Protein AF-A0AAV5Y7C2-F1 (afdb_monomer_lite)

Structure (mmCIF, N/CA/C/O backbone):
data_AF-A0AAV5Y7C2-F1
#
_entry.id   AF-A0AAV5Y7C2-F1
#
loop_
_atom_site.group_PDB
_atom_site.id
_atom_site.type_symbol
_atom_site.label_atom_id
_atom_site.label_alt_id
_atom_site.label_comp_id
_atom_site.label_asym_id
_atom_site.label_entity_id
_atom_site.label_seq_id
_atom_site.pdbx_PDB_ins_code
_atom_site.Cartn_x
_atom_site.Cartn_y
_atom_site.Cartn_z
_atom_site.occupancy
_atom_site.B_iso_or_equiv
_atom_site.auth_seq_id
_atom_site.auth_comp_id
_atom_site.auth_asym_id
_atom_site.auth_atom_id
_atom_site.pdbx_PDB_model_num
ATOM 1 N N . MET A 1 1 ? -12.668 -6.626 6.260 1.00 93.56 1 MET A N 1
ATOM 2 C CA . MET A 1 1 ? -12.833 -6.150 4.875 1.00 93.56 1 MET A CA 1
ATOM 3 C C . MET A 1 1 ? -11.462 -6.013 4.236 1.00 93.56 1 MET A C 1
ATOM 5 O O . MET A 1 1 ? -10.579 -5.463 4.888 1.00 93.56 1 MET A O 1
ATOM 9 N N . ASN A 1 2 ? -11.270 -6.495 3.011 1.00 98.00 2 ASN A N 1
ATOM 10 C CA . ASN A 1 2 ? -9.993 -6.406 2.296 1.00 98.00 2 ASN A CA 1
ATOM 11 C C . ASN A 1 2 ? -10.078 -5.337 1.197 1.00 98.00 2 ASN A C 1
ATOM 13 O O . ASN A 1 2 ? -10.873 -5.461 0.266 1.00 98.00 2 ASN A O 1
ATOM 17 N N . VAL A 1 3 ? -9.249 -4.296 1.290 1.00 98.38 3 VAL A N 1
ATOM 18 C CA . VAL A 1 3 ? -9.210 -3.181 0.332 1.00 98.38 3 VAL A CA 1
ATOM 19 C C . VAL A 1 3 ? -7.888 -3.194 -0.424 1.00 98.38 3 VAL A C 1
ATOM 21 O O . VAL A 1 3 ? -6.819 -3.155 0.183 1.00 98.38 3 VAL A O 1
ATOM 24 N N . ALA A 1 4 ? -7.950 -3.223 -1.752 1.00 98.38 4 ALA A N 1
ATOM 25 C CA . ALA A 1 4 ? -6.792 -2.995 -2.608 1.00 98.38 4 ALA A CA 1
ATOM 26 C C . ALA A 1 4 ? -6.775 -1.540 -3.087 1.00 98.38 4 ALA A C 1
ATOM 28 O O . ALA A 1 4 ? -7.752 -1.047 -3.643 1.00 98.38 4 ALA A O 1
ATOM 29 N N . VAL A 1 5 ? -5.649 -0.858 -2.913 1.00 98.31 5 VAL A N 1
ATOM 30 C CA . VAL A 1 5 ? -5.400 0.480 -3.445 1.00 98.31 5 VAL A CA 1
ATOM 31 C C . VAL A 1 5 ? -4.340 0.367 -4.526 1.00 98.31 5 VAL A C 1
ATOM 33 O O . VAL A 1 5 ? -3.191 0.007 -4.259 1.00 98.31 5 VAL A O 1
ATOM 36 N N . ARG A 1 6 ? -4.711 0.691 -5.761 1.00 97.94 6 ARG A N 1
ATOM 37 C CA . ARG A 1 6 ? -3.734 0.917 -6.820 1.00 97.94 6 ARG A CA 1
ATOM 38 C C . ARG A 1 6 ? -3.184 2.326 -6.641 1.00 97.94 6 ARG A C 1
ATOM 40 O O . ARG A 1 6 ? -3.934 3.287 -6.755 1.00 97.94 6 ARG A O 1
ATOM 47 N N . LEU A 1 7 ? -1.893 2.433 -6.348 1.00 98.31 7 LEU A N 1
ATOM 48 C CA . LEU A 1 7 ? -1.202 3.702 -6.164 1.00 98.31 7 LEU A CA 1
ATOM 49 C C . LEU A 1 7 ? -0.902 4.368 -7.516 1.00 98.31 7 LEU A C 1
ATOM 51 O O . LEU A 1 7 ? -0.695 3.665 -8.515 1.00 98.31 7 LEU A O 1
ATOM 55 N N . PRO A 1 8 ? -0.776 5.704 -7.540 1.00 97.94 8 PRO A N 1
ATOM 56 C CA . PRO A 1 8 ? -0.334 6.433 -8.720 1.00 97.94 8 PRO A CA 1
ATOM 57 C C . PRO A 1 8 ? 1.042 5.984 -9.237 1.00 97.94 8 PRO A C 1
ATOM 59 O O . PRO A 1 8 ? 1.851 5.378 -8.534 1.00 97.94 8 PRO A O 1
ATOM 62 N N . ASN A 1 9 ? 1.343 6.311 -10.496 1.00 96.38 9 ASN A N 1
ATOM 63 C CA . ASN A 1 9 ? 2.611 5.904 -11.117 1.00 96.38 9 ASN A CA 1
ATOM 64 C C . ASN A 1 9 ? 3.815 6.747 -10.680 1.00 96.38 9 ASN A C 1
ATOM 66 O O . ASN A 1 9 ? 4.953 6.275 -10.750 1.00 96.38 9 ASN A O 1
ATOM 70 N N . TRP A 1 10 ? 3.584 7.996 -10.284 1.00 97.38 10 TRP A N 1
ATOM 71 C CA . TRP A 1 10 ? 4.639 8.948 -9.959 1.00 97.38 10 TRP A CA 1
ATOM 72 C C . TRP A 1 10 ? 4.862 9.030 -8.451 1.00 97.38 10 TRP A C 1
ATOM 74 O O . TRP A 1 10 ? 3.935 8.860 -7.657 1.00 97.38 10 TRP A O 1
ATOM 84 N N . LEU A 1 11 ? 6.105 9.324 -8.062 1.00 97.19 11 LEU A N 1
ATOM 85 C CA . LEU A 1 11 ? 6.490 9.477 -6.659 1.00 97.19 11 LEU A CA 1
ATOM 86 C C . LEU A 1 11 ? 5.646 10.560 -5.970 1.00 97.19 11 LEU A C 1
ATOM 88 O O . LEU A 1 11 ? 5.079 10.309 -4.913 1.00 97.19 11 LEU A O 1
ATOM 92 N N . GLY A 1 12 ? 5.539 11.741 -6.591 1.00 98.00 12 GLY A N 1
ATOM 93 C CA . GLY A 1 12 ? 4.783 12.870 -6.042 1.00 98.00 12 GLY A CA 1
ATOM 94 C C . GLY A 1 12 ? 3.318 12.520 -5.802 1.00 98.00 12 GLY A C 1
ATOM 95 O O . GLY A 1 12 ? 2.817 12.704 -4.699 1.00 98.00 12 GLY A O 1
ATOM 96 N N . ASP A 1 13 ? 2.663 11.913 -6.788 1.00 98.12 13 ASP A N 1
ATOM 97 C CA . ASP A 1 13 ? 1.262 11.502 -6.676 1.00 98.12 13 ASP A CA 1
ATOM 98 C C . ASP A 1 13 ? 1.063 10.421 -5.595 1.00 98.12 13 ASP A C 1
ATOM 100 O O . ASP A 1 13 ? 0.078 10.446 -4.860 1.00 98.12 13 ASP A O 1
ATOM 104 N N . THR A 1 14 ? 2.022 9.499 -5.439 1.00 97.88 14 THR A N 1
ATOM 105 C CA . THR A 1 14 ? 2.000 8.494 -4.358 1.00 97.88 14 THR A CA 1
ATOM 106 C C . THR A 1 14 ? 2.089 9.154 -2.981 1.00 97.88 14 THR A C 1
ATOM 108 O O . THR A 1 14 ? 1.370 8.759 -2.065 1.00 97.88 14 THR A O 1
ATOM 111 N N . VAL A 1 15 ? 2.918 10.192 -2.830 1.00 98.06 15 VAL A N 1
ATOM 112 C CA . VAL A 1 15 ? 2.982 10.995 -1.598 1.00 98.06 15 VAL A CA 1
ATOM 113 C C . VAL A 1 15 ? 1.661 11.734 -1.363 1.00 98.06 15 VAL A C 1
ATOM 115 O O . VAL A 1 15 ? 1.153 11.736 -0.243 1.00 98.06 15 VAL A O 1
ATOM 118 N N . MET A 1 16 ? 1.050 12.289 -2.412 1.00 98.31 16 MET A N 1
ATOM 119 C CA . MET A 1 16 ? -0.251 12.966 -2.325 1.00 98.31 16 MET A CA 1
ATOM 120 C C . MET A 1 16 ? -1.410 12.017 -1.974 1.00 98.31 16 MET A C 1
ATOM 122 O O . MET A 1 16 ? -2.446 12.476 -1.500 1.00 98.31 16 MET A O 1
ATOM 126 N N . ALA A 1 17 ? -1.237 10.702 -2.145 1.00 98.06 17 ALA A N 1
ATOM 127 C CA . ALA A 1 17 ? -2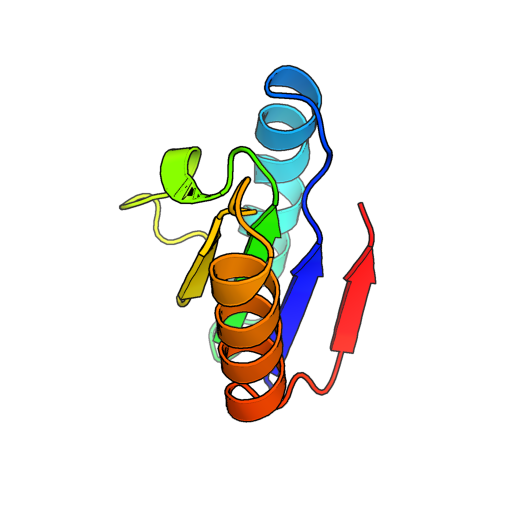.207 9.686 -1.736 1.00 98.06 17 ALA A CA 1
ATOM 128 C C . ALA A 1 17 ? -2.132 9.314 -0.238 1.00 98.06 17 ALA A C 1
ATOM 130 O O . ALA A 1 17 ? -3.051 8.671 0.273 1.00 98.06 17 ALA A O 1
ATOM 131 N N . VAL A 1 18 ? -1.084 9.721 0.492 1.00 98.25 18 VAL A N 1
ATOM 132 C CA . VAL A 1 18 ? -0.909 9.386 1.921 1.00 98.25 18 VAL A CA 1
ATOM 133 C C . VAL A 1 18 ? -2.103 9.806 2.792 1.00 98.25 18 VAL A C 1
ATOM 135 O O . VAL A 1 18 ? -2.556 8.971 3.579 1.00 98.25 18 VAL A O 1
ATOM 138 N N . PRO A 1 19 ? -2.681 11.020 2.660 1.00 98.38 19 PRO A N 1
ATOM 139 C CA . PRO A 1 19 ? -3.848 11.404 3.453 1.00 98.38 19 PRO A CA 1
ATOM 140 C C . PRO A 1 19 ? -5.052 10.482 3.232 1.00 98.38 19 PRO A C 1
ATOM 142 O O . PRO A 1 19 ? -5.725 10.126 4.194 1.00 98.38 19 PRO A O 1
ATOM 145 N N . LEU A 1 20 ? -5.287 10.028 1.994 1.00 98.00 20 LEU A N 1
ATOM 146 C CA . LEU A 1 20 ? -6.358 9.076 1.690 1.00 98.00 20 LEU A CA 1
ATOM 147 C C . LEU A 1 20 ? -6.125 7.734 2.391 1.00 98.00 20 LEU A C 1
ATOM 149 O O . LEU A 1 20 ? -7.056 7.191 2.983 1.00 98.00 20 LEU A O 1
ATOM 153 N N . LEU A 1 21 ? -4.896 7.211 2.364 1.00 98.06 21 LEU A N 1
ATOM 154 C CA . LEU A 1 21 ? -4.556 5.962 3.053 1.00 98.06 21 LEU A CA 1
ATOM 155 C C . LEU A 1 21 ? -4.719 6.095 4.571 1.00 98.06 21 LEU A C 1
ATOM 157 O O . LEU A 1 21 ? -5.286 5.211 5.210 1.00 98.06 21 LEU A O 1
ATOM 161 N N . ALA A 1 22 ? -4.283 7.216 5.145 1.00 98.12 22 ALA A N 1
ATOM 162 C CA . ALA A 1 22 ? -4.449 7.491 6.568 1.00 98.12 22 ALA A CA 1
ATOM 163 C C . ALA A 1 22 ? -5.936 7.566 6.960 1.00 98.12 22 ALA A C 1
ATOM 165 O O . ALA A 1 22 ? -6.350 6.943 7.938 1.00 98.12 22 ALA A O 1
ATOM 166 N N . SER A 1 23 ? -6.760 8.261 6.168 1.00 98.06 23 SER A N 1
ATOM 167 C CA . SER A 1 23 ? -8.209 8.326 6.379 1.00 98.06 23 SER A CA 1
ATOM 168 C C . SER A 1 23 ? -8.888 6.966 6.221 1.00 98.06 23 SER A C 1
ATOM 170 O O . SER A 1 23 ? -9.766 6.643 7.018 1.00 98.06 23 SER A O 1
ATOM 172 N N . LEU A 1 24 ? -8.462 6.143 5.256 1.00 96.94 24 LEU A N 1
ATOM 173 C CA . LEU A 1 24 ? -8.963 4.777 5.081 1.00 96.94 24 LEU A CA 1
ATOM 174 C C . LEU A 1 24 ? -8.713 3.932 6.339 1.00 96.94 24 LEU A C 1
ATOM 176 O O . LEU A 1 24 ? -9.632 3.264 6.811 1.00 96.94 24 LEU A O 1
ATOM 180 N N . ARG A 1 25 ? -7.504 3.999 6.915 1.00 96.06 25 ARG A N 1
ATOM 181 C CA . ARG A 1 25 ? -7.169 3.277 8.156 1.00 96.06 25 ARG A CA 1
ATOM 182 C C . ARG A 1 25 ? -7.939 3.800 9.362 1.00 96.06 25 ARG A C 1
ATOM 184 O O . ARG A 1 25 ? -8.389 3.004 10.176 1.00 96.06 25 ARG A O 1
ATOM 191 N N . ALA A 1 26 ? -8.127 5.114 9.461 1.00 97.19 26 ALA A N 1
ATOM 192 C CA . ALA A 1 26 ? -8.892 5.713 10.551 1.00 97.19 26 ALA A CA 1
ATOM 193 C C . ALA A 1 26 ? -10.385 5.341 10.496 1.00 97.19 26 ALA A C 1
ATOM 195 O O . ALA A 1 26 ? -10.985 5.063 11.530 1.00 97.19 26 ALA A O 1
ATOM 196 N N . ALA A 1 27 ? -10.981 5.322 9.300 1.00 97.12 27 ALA A N 1
ATOM 197 C CA . ALA A 1 27 ? -12.394 4.999 9.110 1.00 97.12 27 ALA A CA 1
ATOM 198 C C . ALA A 1 27 ? -12.687 3.493 9.219 1.00 97.12 27 ALA A C 1
ATOM 200 O O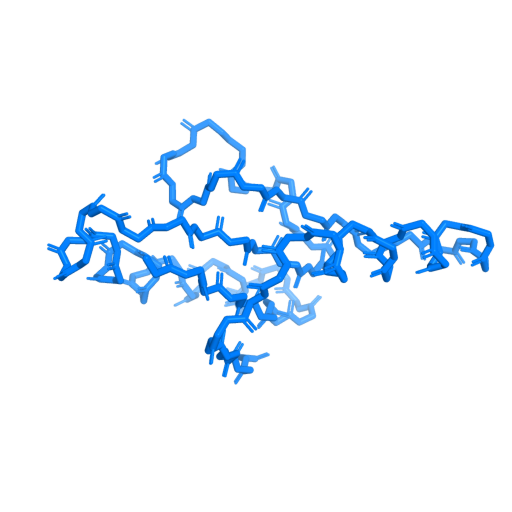 . ALA A 1 27 ? -13.777 3.105 9.637 1.00 97.12 27 ALA A O 1
ATOM 201 N N . HIS A 1 28 ? -11.720 2.648 8.851 1.00 96.62 28 HIS A N 1
ATOM 202 C CA . HIS A 1 28 ? -11.858 1.194 8.849 1.00 96.62 28 HIS A CA 1
ATOM 203 C C . HIS A 1 28 ? -10.653 0.526 9.536 1.00 96.62 28 HIS A C 1
ATOM 205 O O . HIS A 1 28 ? -9.820 -0.077 8.855 1.00 96.62 28 HIS A O 1
ATOM 211 N N . PRO A 1 29 ? -10.553 0.599 10.877 1.00 95.38 29 PRO A N 1
ATOM 212 C CA . PRO A 1 29 ? -9.395 0.091 11.619 1.00 95.38 29 PRO A CA 1
ATOM 213 C C . PRO A 1 29 ? -9.182 -1.422 11.460 1.00 95.38 29 PRO A C 1
ATOM 215 O O . PRO A 1 29 ? -8.043 -1.880 11.451 1.00 95.38 29 PRO A O 1
ATOM 218 N N . ASP A 1 30 ? -10.260 -2.187 11.262 1.00 96.56 30 ASP A N 1
ATOM 219 C CA . ASP A 1 30 ? -10.207 -3.642 11.065 1.00 96.56 30 ASP A CA 1
ATOM 220 C C . ASP A 1 30 ? -10.046 -4.055 9.588 1.00 96.56 30 ASP A C 1
ATOM 222 O O . ASP A 1 30 ? -10.003 -5.247 9.262 1.00 96.56 30 ASP A O 1
ATOM 226 N N . ALA A 1 31 ? -10.014 -3.096 8.653 1.00 96.88 31 ALA A N 1
ATOM 227 C CA . ALA A 1 31 ? -9.814 -3.413 7.246 1.00 96.88 31 ALA A CA 1
ATOM 228 C C . ALA A 1 31 ? -8.345 -3.726 6.969 1.00 96.88 31 ALA A C 1
ATOM 230 O O . ALA A 1 31 ? -7.448 -2.971 7.344 1.00 96.88 31 ALA A O 1
ATOM 231 N N . ARG A 1 32 ? -8.104 -4.806 6.222 1.00 98.06 32 ARG A N 1
ATOM 232 C CA . ARG A 1 32 ? -6.784 -5.077 5.661 1.00 98.06 32 ARG A CA 1
ATOM 233 C C . ARG A 1 32 ? -6.614 -4.253 4.395 1.00 98.06 32 ARG A C 1
ATOM 235 O O . ARG A 1 32 ? -7.495 -4.257 3.536 1.00 98.06 32 ARG A O 1
ATOM 242 N N . VAL A 1 33 ? -5.477 -3.587 4.258 1.00 98.44 33 VAL A N 1
ATOM 243 C CA . VAL A 1 33 ? -5.169 -2.708 3.128 1.00 98.44 33 VAL A CA 1
ATOM 244 C C . VAL A 1 33 ? -3.948 -3.236 2.385 1.00 98.44 33 VAL A C 1
ATOM 246 O O . VAL A 1 33 ? -2.874 -3.403 2.962 1.00 98.44 33 VAL A O 1
ATOM 249 N N . LEU A 1 34 ? -4.108 -3.478 1.088 1.00 98.56 34 LEU A N 1
ATOM 250 C CA . LEU A 1 34 ? -3.020 -3.750 0.156 1.00 98.56 34 LEU A CA 1
ATOM 251 C C . LEU A 1 34 ? -2.788 -2.499 -0.690 1.00 98.56 34 LEU A C 1
ATOM 253 O O . LEU A 1 34 ? -3.725 -2.010 -1.312 1.00 98.56 34 LEU A O 1
ATOM 257 N N . ALA A 1 35 ? -1.555 -2.001 -0.757 1.00 98.25 35 ALA A N 1
ATOM 258 C CA . ALA A 1 35 ? -1.181 -0.894 -1.633 1.00 98.25 35 ALA A CA 1
ATOM 259 C C . ALA A 1 35 ? -0.226 -1.387 -2.728 1.00 98.25 35 ALA A C 1
ATOM 261 O O . ALA A 1 35 ? 0.832 -1.952 -2.443 1.00 98.25 35 ALA A O 1
ATOM 262 N N . ALA A 1 36 ? -0.608 -1.188 -3.989 1.00 97.75 36 ALA A N 1
ATOM 263 C CA . ALA A 1 36 ? 0.118 -1.705 -5.141 1.00 97.75 36 ALA A CA 1
ATOM 264 C C . ALA A 1 36 ? 0.488 -0.591 -6.121 1.00 97.75 36 ALA A C 1
ATOM 266 O O . ALA A 1 36 ? -0.390 0.099 -6.633 1.00 97.75 36 ALA A O 1
ATOM 267 N N . GLY A 1 37 ? 1.771 -0.444 -6.438 1.00 96.69 37 GLY A N 1
ATOM 268 C CA . GLY A 1 37 ? 2.240 0.539 -7.413 1.00 96.69 37 GLY A CA 1
ATOM 269 C C . GLY A 1 37 ? 3.762 0.597 -7.526 1.00 96.69 37 GLY A C 1
ATOM 270 O O . GLY A 1 37 ? 4.460 -0.107 -6.803 1.00 96.69 37 GLY A O 1
ATOM 271 N N . PRO A 1 38 ? 4.313 1.428 -8.427 1.00 95.69 38 PRO A N 1
ATOM 272 C CA . PRO A 1 38 ? 5.759 1.495 -8.666 1.00 95.69 38 PRO A CA 1
ATOM 273 C C . PRO A 1 38 ? 6.582 1.989 -7.469 1.00 95.69 38 PRO A C 1
ATOM 275 O O . PRO A 1 38 ? 7.775 1.713 -7.402 1.00 95.69 38 PRO A O 1
ATOM 278 N N . TRP A 1 39 ? 5.942 2.718 -6.553 1.00 96.62 39 TRP A N 1
ATOM 279 C CA . TRP A 1 39 ? 6.556 3.327 -5.372 1.00 96.62 39 TRP A CA 1
ATOM 280 C C . TRP A 1 39 ? 5.947 2.796 -4.065 1.00 96.62 39 TRP A C 1
ATOM 282 O O . TRP A 1 39 ? 5.994 3.483 -3.049 1.00 96.62 39 TRP A O 1
ATOM 292 N N . ALA A 1 40 ? 5.342 1.600 -4.073 1.00 97.19 40 ALA A N 1
ATOM 293 C CA . ALA A 1 40 ? 4.646 1.055 -2.903 1.00 97.19 40 ALA A CA 1
ATOM 294 C C . ALA A 1 40 ? 5.578 0.906 -1.691 1.00 97.19 40 ALA A C 1
ATOM 296 O O . ALA A 1 40 ? 5.191 1.229 -0.569 1.00 97.19 40 ALA A O 1
ATOM 297 N N . SER A 1 41 ? 6.827 0.504 -1.926 1.00 96.06 41 SER A N 1
ATOM 298 C CA . SER A 1 41 ? 7.888 0.430 -0.911 1.00 96.06 41 SER A CA 1
ATOM 299 C C . SER A 1 41 ? 8.153 1.737 -0.150 1.00 96.06 41 SER A C 1
ATOM 301 O O . SER A 1 41 ? 8.612 1.671 0.989 1.00 96.06 41 SER A O 1
ATOM 303 N N . LEU A 1 42 ? 7.804 2.911 -0.698 1.00 96.06 42 LEU A N 1
ATOM 304 C CA . LEU A 1 42 ? 7.894 4.190 0.022 1.00 96.06 42 LEU A CA 1
ATOM 305 C C . LEU A 1 42 ? 7.053 4.186 1.309 1.00 96.06 42 LEU A C 1
ATOM 307 O O . LEU A 1 42 ? 7.409 4.846 2.280 1.00 96.06 42 LEU A O 1
ATOM 311 N N . LEU A 1 43 ? 5.948 3.435 1.323 1.00 97.06 43 LEU A N 1
ATOM 312 C CA . LEU A 1 43 ? 4.986 3.379 2.426 1.00 97.06 43 LEU A CA 1
ATOM 313 C C . LEU A 1 43 ? 5.378 2.376 3.526 1.00 97.06 43 LEU A C 1
ATOM 315 O O . LEU A 1 43 ? 4.664 2.239 4.523 1.00 97.06 43 LEU A O 1
ATOM 319 N N . ALA A 1 44 ? 6.492 1.657 3.360 1.00 97.06 44 ALA A N 1
ATOM 320 C CA . ALA A 1 44 ? 6.941 0.646 4.309 1.00 97.06 44 ALA A CA 1
ATOM 321 C C . ALA A 1 44 ? 7.167 1.239 5.709 1.00 97.06 44 ALA A C 1
ATOM 323 O O . ALA A 1 44 ? 7.767 2.298 5.868 1.00 97.06 44 ALA A O 1
ATOM 324 N N . GLY A 1 45 ? 6.674 0.543 6.737 1.00 96.31 45 GLY A N 1
ATOM 325 C CA . GLY A 1 45 ? 6.845 0.945 8.138 1.00 96.31 45 GLY A CA 1
ATOM 326 C C . GLY A 1 45 ? 5.963 2.108 8.608 1.00 96.31 45 GLY A C 1
ATOM 327 O O . GLY A 1 45 ? 6.040 2.472 9.775 1.00 96.31 45 GLY A O 1
ATOM 328 N N . GLN A 1 46 ? 5.101 2.668 7.753 1.00 96.12 46 GLN A N 1
ATOM 329 C CA . GLN A 1 46 ? 4.252 3.816 8.109 1.00 96.12 46 GLN A CA 1
ATOM 330 C C . GLN A 1 46 ? 2.871 3.424 8.668 1.00 96.12 46 GLN A C 1
ATOM 332 O O . GLN A 1 46 ? 2.086 4.290 9.037 1.00 96.12 46 GLN A O 1
ATOM 337 N N . GLY A 1 47 ? 2.532 2.128 8.694 1.00 95.88 47 GLY A N 1
ATOM 338 C CA . GLY A 1 47 ? 1.228 1.635 9.171 1.00 95.88 47 GLY A CA 1
ATOM 339 C C . GLY A 1 47 ? 0.038 1.916 8.236 1.00 95.88 47 GLY A C 1
ATOM 340 O O . GLY A 1 47 ? -1.108 1.650 8.599 1.00 95.88 47 GLY A O 1
ATOM 341 N N . LEU A 1 48 ? 0.301 2.427 7.027 1.00 96.81 48 LEU A N 1
ATOM 342 C CA . LEU A 1 48 ? -0.717 2.837 6.049 1.00 96.81 48 LEU A CA 1
ATOM 343 C C . LEU A 1 48 ? -1.316 1.670 5.247 1.00 96.81 48 LEU A C 1
ATOM 345 O O . LEU A 1 48 ? -2.435 1.775 4.752 1.00 96.81 48 LEU A O 1
ATOM 349 N N . ALA A 1 49 ? 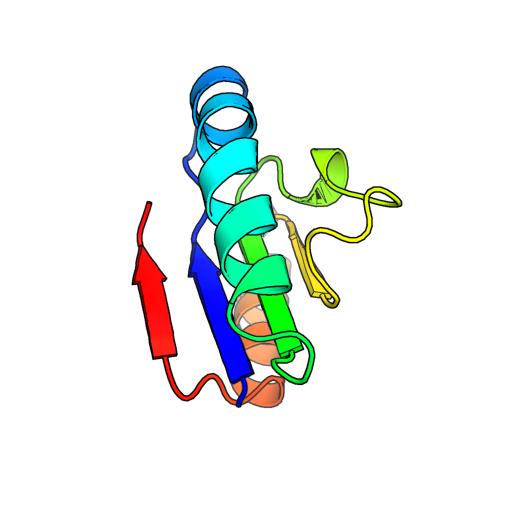-0.581 0.566 5.118 1.00 97.56 49 ALA A N 1
ATOM 350 C CA . ALA A 1 49 ? -1.015 -0.650 4.440 1.00 97.56 49 ALA A CA 1
ATOM 351 C C . ALA A 1 49 ? -0.366 -1.881 5.089 1.00 97.56 49 ALA A C 1
ATOM 353 O O . ALA A 1 49 ? 0.744 -1.800 5.614 1.00 97.56 49 ALA A O 1
ATOM 354 N N . ASP A 1 50 ? -1.056 -3.018 5.029 1.00 97.75 50 ASP A N 1
ATOM 355 C CA . ASP A 1 50 ? -0.591 -4.306 5.558 1.00 97.75 50 ASP A CA 1
ATOM 356 C C . ASP A 1 50 ? 0.226 -5.091 4.531 1.00 97.75 50 ASP A C 1
ATOM 358 O O . ASP A 1 50 ? 1.085 -5.894 4.890 1.00 97.75 50 ASP A O 1
ATOM 362 N N . VAL A 1 51 ? -0.067 -4.890 3.243 1.00 97.62 51 VAL A N 1
ATOM 363 C CA . VAL A 1 51 ? 0.607 -5.565 2.133 1.00 97.62 51 VAL A CA 1
ATOM 364 C C . VAL A 1 51 ? 1.044 -4.523 1.116 1.00 97.62 51 VAL A C 1
ATOM 366 O O . VAL A 1 51 ? 0.232 -3.735 0.637 1.00 97.62 51 VAL A O 1
ATOM 369 N N . LEU A 1 52 ? 2.326 -4.534 0.763 1.00 97.81 52 LEU A N 1
ATOM 370 C CA . LEU A 1 52 ? 2.886 -3.668 -0.269 1.00 97.81 52 LEU A CA 1
ATOM 371 C C . LEU A 1 52 ? 3.272 -4.512 -1.480 1.00 97.81 52 LEU A C 1
ATOM 373 O O . LEU A 1 52 ? 3.964 -5.522 -1.346 1.00 97.81 52 LEU A O 1
ATOM 377 N N . VAL A 1 53 ? 2.819 -4.097 -2.660 1.00 97.00 53 VAL A N 1
ATOM 378 C CA . VAL A 1 53 ? 3.122 -4.770 -3.926 1.00 97.00 53 VAL A CA 1
ATOM 379 C C . VAL A 1 53 ? 3.777 -3.772 -4.872 1.00 97.00 53 VAL A C 1
ATOM 381 O O . VAL A 1 53 ? 3.102 -2.980 -5.530 1.00 97.00 53 VAL A O 1
ATOM 384 N N . ASP A 1 54 ? 5.105 -3.817 -4.958 1.00 94.69 54 ASP A N 1
ATOM 385 C CA . ASP A 1 54 ? 5.829 -3.048 -5.969 1.00 94.69 54 ASP A CA 1
ATOM 386 C C . ASP A 1 54 ? 5.535 -3.594 -7.368 1.00 94.69 54 ASP A C 1
ATOM 388 O O . ASP A 1 54 ? 5.357 -4.799 -7.552 1.00 94.69 54 ASP A O 1
ATOM 392 N N . TYR A 1 55 ? 5.516 -2.720 -8.376 1.00 90.56 55 TYR A N 1
ATOM 393 C CA . TYR A 1 55 ? 5.356 -3.132 -9.772 1.00 90.56 55 TYR A CA 1
ATOM 394 C C . TYR A 1 55 ? 6.697 -3.582 -10.358 1.00 90.56 55 TYR A C 1
ATOM 396 O O . TYR A 1 55 ? 7.560 -2.752 -10.663 1.00 90.56 55 TYR A O 1
ATOM 404 N N . PRO A 1 56 ? 6.904 -4.891 -10.573 1.00 85.56 56 PRO A N 1
ATOM 405 C CA . PRO A 1 56 ? 8.181 -5.382 -11.044 1.00 85.56 56 PRO A CA 1
ATOM 406 C C . PRO A 1 56 ? 8.336 -5.147 -12.547 1.00 85.56 56 PRO A C 1
ATOM 408 O O . PRO A 1 56 ? 7.396 -5.221 -13.345 1.00 85.56 56 PRO A O 1
ATOM 411 N N . ARG A 1 57 ? 9.586 -4.926 -12.958 1.00 83.00 57 ARG A N 1
ATOM 412 C CA . ARG A 1 57 ? 9.928 -4.664 -14.364 1.00 83.00 57 ARG A CA 1
ATOM 413 C C . ARG A 1 57 ? 9.878 -5.922 -15.238 1.00 83.00 57 ARG A C 1
ATOM 415 O O . ARG A 1 57 ? 9.640 -5.816 -16.436 1.00 83.00 57 ARG A O 1
ATOM 422 N N . ARG A 1 58 ? 10.102 -7.108 -14.657 1.00 89.50 58 ARG A N 1
ATOM 423 C CA . ARG A 1 58 ? 10.113 -8.402 -15.368 1.00 89.50 58 ARG A CA 1
ATOM 424 C C . ARG A 1 58 ? 8.720 -9.031 -15.409 1.00 89.50 58 ARG A C 1
ATOM 426 O O . ARG A 1 58 ? 7.993 -8.970 -14.422 1.00 89.50 58 ARG A O 1
ATOM 433 N N . TRP A 1 59 ? 8.395 -9.710 -16.512 1.00 84.88 59 TRP A N 1
ATOM 434 C CA . TRP A 1 59 ? 7.093 -10.363 -16.713 1.00 84.88 59 TRP A CA 1
ATOM 435 C C . TRP A 1 59 ? 6.751 -11.401 -15.635 1.00 84.88 59 TRP A C 1
ATOM 437 O O . TRP A 1 59 ? 5.662 -11.364 -15.073 1.00 84.88 59 TRP A O 1
ATOM 447 N N . SER A 1 60 ? 7.704 -12.261 -15.265 1.00 86.06 60 SER A N 1
ATOM 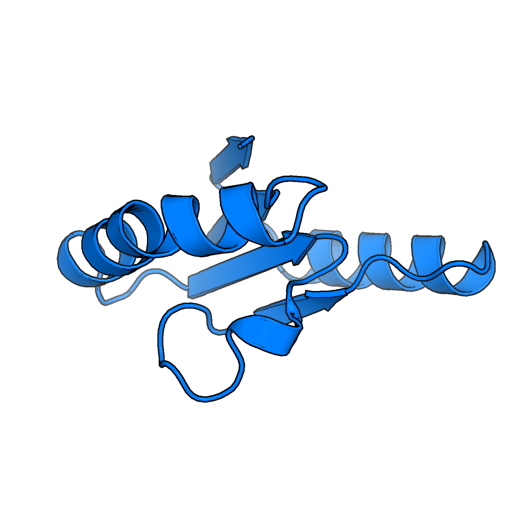448 C CA . SER A 1 60 ? 7.522 -13.236 -14.179 1.00 86.06 60 SER A CA 1
ATOM 449 C C . SER A 1 60 ? 7.201 -12.579 -12.835 1.00 86.06 60 SER A C 1
ATOM 451 O O . SER A 1 60 ? 6.443 -13.128 -12.043 1.00 86.06 60 SER A O 1
ATOM 453 N N . GLY A 1 61 ? 7.736 -11.382 -12.586 1.00 88.56 61 GLY A N 1
ATOM 454 C CA . GLY A 1 61 ? 7.376 -10.595 -11.415 1.00 88.56 61 GLY A CA 1
ATOM 455 C C . GLY A 1 61 ? 5.930 -10.106 -11.477 1.00 88.56 61 GLY A C 1
ATOM 456 O O . GLY A 1 61 ? 5.258 -10.095 -10.455 1.00 88.56 61 GLY A O 1
ATOM 457 N N . ARG A 1 62 ? 5.435 -9.714 -12.659 1.00 88.25 62 ARG A N 1
ATOM 458 C CA . ARG A 1 62 ? 4.062 -9.204 -12.808 1.00 88.25 62 ARG A CA 1
ATOM 459 C C . ARG A 1 62 ? 3.027 -10.280 -12.502 1.00 88.25 62 ARG A C 1
ATOM 461 O O . ARG A 1 62 ? 2.035 -9.971 -11.858 1.00 88.25 62 ARG A O 1
ATOM 468 N N . LEU A 1 63 ? 3.295 -11.524 -12.905 1.00 91.88 63 LEU A N 1
ATOM 469 C CA . LEU A 1 63 ? 2.463 -12.672 -12.535 1.00 91.88 63 LEU A CA 1
ATOM 470 C C . LEU A 1 63 ? 2.432 -12.854 -11.015 1.00 91.88 63 LEU A C 1
ATOM 472 O O . LEU A 1 63 ? 1.356 -12.873 -10.440 1.00 91.88 63 LEU A O 1
ATOM 476 N N . ARG A 1 64 ? 3.593 -12.828 -10.346 1.00 90.25 64 ARG A N 1
ATOM 477 C CA . ARG A 1 64 ? 3.645 -12.905 -8.875 1.00 90.25 64 ARG A CA 1
ATOM 478 C C . ARG A 1 64 ? 2.913 -11.755 -8.186 1.00 90.25 64 ARG A C 1
ATOM 480 O O . ARG A 1 64 ? 2.266 -11.968 -7.173 1.00 90.25 64 ARG A O 1
ATOM 487 N N . ALA A 1 65 ? 3.021 -10.537 -8.714 1.00 91.75 65 ALA A N 1
ATOM 488 C CA . ALA A 1 65 ? 2.284 -9.392 -8.188 1.00 91.75 65 ALA A CA 1
ATOM 489 C C . ALA A 1 65 ? 0.767 -9.609 -8.317 1.00 91.75 65 ALA A C 1
ATOM 491 O O . ALA A 1 65 ? 0.035 -9.357 -7.362 1.00 91.75 65 ALA A O 1
ATOM 492 N N . ALA A 1 66 ? 0.307 -10.124 -9.462 1.00 92.31 66 ALA A N 1
ATOM 493 C CA . ALA A 1 66 ? -1.091 -10.489 -9.667 1.00 92.31 66 ALA A CA 1
ATOM 494 C C . ALA A 1 66 ? -1.533 -11.619 -8.723 1.00 92.31 66 ALA A C 1
ATOM 496 O O . ALA A 1 66 ? -2.589 -11.495 -8.110 1.00 92.31 66 ALA A O 1
ATOM 497 N N . ASP A 1 67 ? -0.709 -12.653 -8.531 1.00 94.75 67 ASP A N 1
ATOM 498 C CA . ASP A 1 67 ? -0.975 -13.750 -7.593 1.00 94.75 67 ASP A CA 1
ATOM 499 C C . ASP A 1 67 ? -1.119 -13.232 -6.154 1.00 94.75 67 ASP A C 1
ATOM 501 O O . ASP A 1 67 ? -2.038 -13.636 -5.446 1.00 94.75 67 ASP A O 1
ATOM 505 N N . THR A 1 68 ? -0.268 -12.290 -5.727 1.00 95.19 68 THR A N 1
ATOM 506 C CA . THR A 1 68 ? -0.375 -11.652 -4.405 1.00 95.19 68 THR A CA 1
ATOM 507 C C . THR A 1 68 ? -1.690 -10.892 -4.249 1.00 95.19 68 THR A C 1
ATOM 509 O O . THR A 1 68 ? -2.348 -11.022 -3.218 1.00 95.19 68 THR A O 1
ATOM 512 N N . VAL A 1 69 ? -2.098 -10.112 -5.257 1.00 95.25 69 VAL A N 1
ATOM 513 C CA . VAL A 1 69 ? -3.380 -9.386 -5.216 1.00 95.25 69 VAL A CA 1
ATOM 514 C C . VAL A 1 69 ? -4.560 -10.360 -5.227 1.00 95.25 69 VAL A C 1
ATOM 516 O O . VAL A 1 69 ? -5.510 -10.165 -4.474 1.00 95.25 69 VAL A O 1
ATOM 519 N N . ALA A 1 70 ? -4.495 -11.432 -6.019 1.00 95.69 70 ALA A N 1
ATOM 520 C CA . ALA A 1 70 ? -5.535 -12.455 -6.071 1.00 95.69 70 ALA A CA 1
ATOM 521 C C . ALA A 1 70 ? -5.672 -13.199 -4.733 1.00 95.69 70 ALA A C 1
ATOM 523 O O . ALA A 1 70 ? -6.777 -13.327 -4.212 1.00 95.69 70 ALA A O 1
ATOM 524 N N . ALA A 1 71 ? -4.555 -13.624 -4.136 1.00 97.44 71 ALA A N 1
ATOM 525 C CA . ALA A 1 71 ? -4.529 -14.300 -2.840 1.00 97.44 71 ALA A CA 1
ATOM 526 C C . ALA A 1 71 ? -4.967 -13.388 -1.682 1.00 97.44 71 ALA A C 1
ATOM 528 O O . ALA A 1 71 ? -5.504 -13.872 -0.687 1.00 97.44 71 ALA A O 1
ATOM 529 N N . PHE A 1 72 ? -4.761 -12.073 -1.805 1.00 97.81 72 PHE A N 1
ATOM 530 C CA . PHE A 1 72 ? -5.277 -11.099 -0.845 1.00 97.8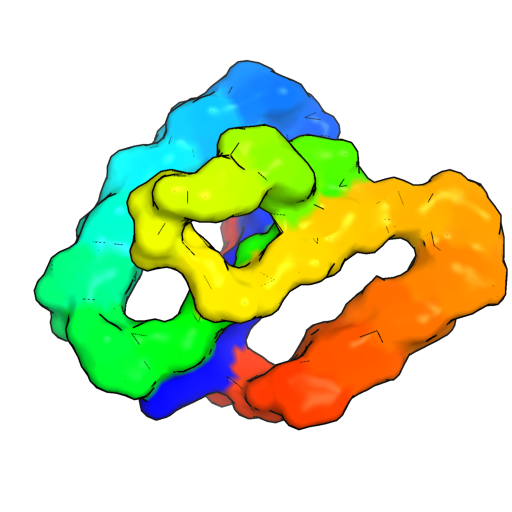1 72 PHE A CA 1
ATOM 531 C C . PHE A 1 72 ? -6.813 -11.043 -0.837 1.00 97.81 72 PHE A C 1
ATOM 533 O O . PHE A 1 72 ? -7.397 -10.709 0.192 1.00 97.81 72 PHE A O 1
ATOM 540 N N . GLY A 1 73 ? -7.469 -11.389 -1.950 1.00 97.38 73 GLY A N 1
ATOM 541 C CA . GLY A 1 73 ? -8.929 -11.427 -2.062 1.00 97.38 73 GLY A CA 1
ATOM 542 C C . GLY A 1 73 ? -9.596 -10.085 -1.732 1.00 97.38 73 GLY A C 1
ATOM 543 O O . GLY A 1 73 ? -10.354 -10.027 -0.764 1.00 97.38 73 GLY A O 1
ATOM 544 N N . PRO A 1 74 ? -9.288 -8.992 -2.458 1.00 97.12 74 PRO A N 1
ATOM 545 C CA . PRO A 1 74 ? -9.892 -7.690 -2.202 1.00 97.12 74 PRO A CA 1
ATOM 546 C C . PRO A 1 74 ? -11.394 -7.695 -2.514 1.00 97.12 74 PRO A C 1
ATOM 548 O O . PRO A 1 74 ? -11.818 -8.114 -3.588 1.00 97.12 74 PRO A O 1
ATOM 551 N N . GLU A 1 75 ? -12.187 -7.172 -1.583 1.00 98.12 75 GLU A N 1
ATOM 552 C CA . GLU A 1 75 ? -13.634 -6.957 -1.728 1.00 98.12 75 GLU A CA 1
ATOM 553 C C . GLU A 1 75 ? -13.934 -5.577 -2.332 1.00 98.12 75 GLU A C 1
ATOM 555 O O . GLU A 1 75 ? -14.970 -5.372 -2.960 1.00 98.12 75 GLU A O 1
ATOM 560 N N . LEU A 1 76 ? -13.006 -4.630 -2.160 1.00 97.56 76 LEU A N 1
ATOM 561 C CA . LEU A 1 76 ? -13.049 -3.286 -2.727 1.00 97.56 76 LEU A CA 1
ATOM 562 C C . LEU A 1 76 ? -11.697 -2.942 -3.353 1.00 97.56 76 LEU A C 1
ATOM 564 O O . LEU A 1 76 ? -10.646 -3.184 -2.755 1.00 97.56 76 LEU A O 1
ATOM 568 N N . ALA A 1 77 ? -11.733 -2.319 -4.530 1.00 97.75 77 ALA A N 1
ATOM 569 C CA . ALA A 1 77 ? -10.562 -1.744 -5.174 1.00 97.75 77 ALA A CA 1
ATOM 570 C C . ALA A 1 77 ? -10.723 -0.224 -5.332 1.00 97.75 77 ALA A C 1
ATOM 572 O O . ALA A 1 77 ? -11.709 0.242 -5.902 1.00 97.75 77 ALA A O 1
ATOM 573 N N . LEU A 1 78 ? -9.740 0.540 -4.858 1.00 97.69 78 LEU A N 1
ATOM 574 C CA . LEU A 1 78 ? -9.605 1.976 -5.095 1.00 97.69 78 LEU A CA 1
ATOM 575 C C . LEU A 1 78 ? -8.498 2.195 -6.128 1.00 97.69 78 LEU A C 1
ATOM 577 O O . LEU A 1 78 ? -7.363 1.759 -5.925 1.00 97.69 78 LEU A O 1
ATOM 581 N N . LEU A 1 79 ? -8.822 2.853 -7.241 1.00 97.62 79 LEU A N 1
ATOM 582 C CA . LEU A 1 79 ? -7.856 3.172 -8.290 1.00 97.62 79 LEU A CA 1
ATOM 583 C C . LEU A 1 79 ? -7.496 4.654 -8.223 1.00 97.62 79 LEU A C 1
ATOM 585 O O . LEU A 1 79 ? -8.354 5.501 -8.464 1.00 97.62 79 LEU A O 1
ATOM 589 N N . LEU A 1 80 ? -6.235 4.930 -7.890 1.00 95.25 80 LEU A N 1
ATOM 590 C CA . LEU A 1 80 ? -5.639 6.266 -7.842 1.00 95.25 80 LEU A CA 1
ATOM 591 C C . LEU A 1 80 ? -4.659 6.457 -9.001 1.00 95.25 80 LEU A C 1
ATOM 593 O O . LEU A 1 80 ? -4.047 5.450 -9.437 1.00 95.25 80 LEU A O 1
#

pLDDT: mean 95.88, std 3.43, range [83.0, 98.56]

Foldseek 3Di:
DEEEEEFDADPVSNVVCQVVLVVVCVVCVPYAYEYEYQCQVVCPPVPSHPHYHHDDPDPVSNVVSVVVV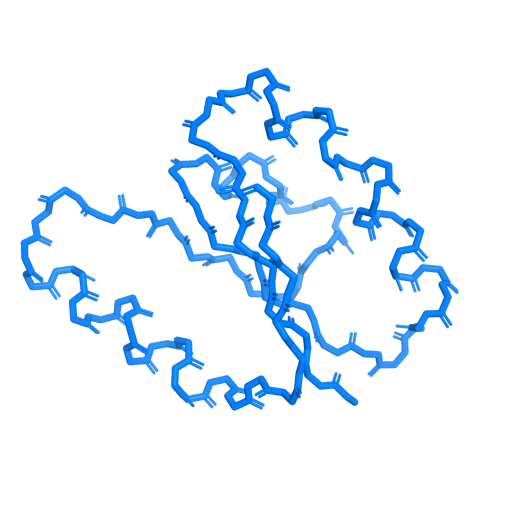VVSPHPYYHYD

Sequence (80 aa):
MNVAVRLPNWLGDTVMAVPLLASLRAAHPDARVLAAGPWASLLAGQGLADVLVDYPRRWSGRLRAADTVAAFGPELALLL

Radius of gyration: 11.89 Å; chains: 1; bounding box: 24×27×28 Å

Secondary structure (DSSP, 8-state):
-EEEEE--SSHHHHHHTHHHHHHHHHH-TT-EEEEEETTGGGGTTSSS-SEEEE--SSHHHHHHHHHHHHHH--SEEEE-